Protein AF-A0A2E1J0L0-F1 (afdb_monomer_lite)

Radius of gyration: 15.28 Å; chains: 1; bounding box: 32×16×45 Å

Secondary structure (DSSP, 8-state):
-HHHHHHHHHHHHHHHHHHHHHHHGGGS-HHHHHHTTHHHHHHHHHHHHHHHHHHHHHHHHHHHH-

pLDDT: mean 96.5, std 1.78, range [90.0, 98.31]

Sequence (66 aa):
MEKFLFFNIIVSSLNIFIIVYAYSLNFFPKKWRKKVNQDSLVGLAIIFFTMLTMFAWIIYFYIKLF

Structure (mmCIF, N/CA/C/O backbone):
data_AF-A0A2E1J0L0-F1
#
_entry.id   AF-A0A2E1J0L0-F1
#
loop_
_atom_site.group_PDB
_atom_site.id
_atom_site.type_symbol
_atom_site.label_atom_id
_atom_site.label_alt_id
_atom_site.label_comp_id
_atom_site.label_asym_id
_atom_site.label_entity_id
_atom_site.label_seq_id
_atom_site.pdbx_PDB_ins_code
_atom_site.Cartn_x
_atom_site.Cartn_y
_atom_site.Cartn_z
_atom_site.occupancy
_atom_site.B_iso_or_equiv
_atom_site.auth_seq_id
_atom_site.auth_comp_id
_atom_site.auth_asym_id
_atom_site.auth_atom_id
_atom_site.pdbx_PDB_model_num
ATOM 1 N N . MET A 1 1 ? -19.933 4.042 14.458 1.00 90.00 1 MET A N 1
ATOM 2 C CA . MET A 1 1 ? -18.905 3.011 14.190 1.00 90.00 1 MET A CA 1
ATOM 3 C C . MET A 1 1 ? -18.974 2.417 12.789 1.00 90.00 1 MET A C 1
ATOM 5 O O . MET A 1 1 ? -17.925 2.283 12.179 1.00 90.00 1 MET A O 1
ATOM 9 N N . GLU A 1 2 ? -20.152 2.117 12.237 1.00 93.25 2 GLU A N 1
ATOM 10 C CA . GLU A 1 2 ? -20.277 1.495 10.901 1.00 93.25 2 GLU A CA 1
ATOM 11 C C . GLU A 1 2 ? -19.698 2.339 9.756 1.00 93.25 2 GLU A C 1
ATOM 13 O O . GLU A 1 2 ? -18.894 1.842 8.977 1.00 93.25 2 GLU A O 1
ATOM 18 N N . LYS A 1 3 ? -20.021 3.639 9.692 1.00 95.31 3 LYS A N 1
ATOM 19 C CA . LYS A 1 3 ? -19.464 4.545 8.667 1.00 95.31 3 LYS A CA 1
ATOM 20 C C . LYS A 1 3 ? -17.934 4.632 8.724 1.00 95.31 3 LYS A C 1
ATOM 22 O O . LYS A 1 3 ? -17.282 4.690 7.690 1.00 95.31 3 LYS A O 1
ATOM 27 N N . PHE A 1 4 ? -17.363 4.615 9.931 1.00 95.31 4 PHE A N 1
ATOM 28 C CA . PHE A 1 4 ? -15.914 4.676 10.121 1.00 95.31 4 PHE A CA 1
ATOM 29 C C . PHE A 1 4 ? -15.234 3.334 9.810 1.00 95.31 4 PHE A C 1
ATOM 31 O O . PHE A 1 4 ? -14.177 3.311 9.190 1.00 95.31 4 PHE A O 1
ATOM 38 N N . LEU A 1 5 ? -15.887 2.212 10.133 1.00 96.56 5 LEU A N 1
ATOM 39 C CA . LEU A 1 5 ? -15.461 0.885 9.684 1.00 96.56 5 LEU A CA 1
ATOM 40 C C . LEU A 1 5 ? -15.443 0.801 8.152 1.00 96.56 5 LEU A C 1
ATOM 42 O O . LEU A 1 5 ? -14.464 0.341 7.574 1.00 96.56 5 LEU A O 1
ATOM 46 N N . PHE A 1 6 ? -16.499 1.280 7.492 1.00 97.62 6 PHE A N 1
ATOM 47 C CA . PHE A 1 6 ? -16.579 1.309 6.033 1.00 97.62 6 PHE A CA 1
ATOM 48 C C . PHE A 1 6 ? -15.473 2.174 5.414 1.00 97.62 6 PHE A C 1
ATOM 50 O O . PHE A 1 6 ? -14.812 1.744 4.470 1.00 97.62 6 PHE A O 1
ATOM 57 N N . PHE A 1 7 ? -15.204 3.349 5.993 1.00 97.44 7 PHE A N 1
ATOM 58 C CA . PHE A 1 7 ? -14.068 4.186 5.604 1.00 97.44 7 PHE A CA 1
ATOM 59 C C . PHE A 1 7 ? -12.729 3.434 5.716 1.00 97.44 7 PHE A C 1
ATOM 61 O O . PHE A 1 7 ? -11.959 3.419 4.757 1.00 97.44 7 PHE A O 1
ATOM 68 N N . ASN A 1 8 ? -12.477 2.744 6.834 1.00 97.50 8 ASN A N 1
ATOM 69 C CA . ASN A 1 8 ? -11.254 1.956 7.021 1.00 97.50 8 ASN A CA 1
ATOM 70 C C . ASN A 1 8 ? -11.110 0.827 6.000 1.00 97.50 8 ASN A C 1
ATOM 72 O O . ASN A 1 8 ? -10.005 0.580 5.514 1.00 97.50 8 ASN A O 1
ATOM 76 N N . ILE A 1 9 ? -12.212 0.158 5.655 1.00 97.94 9 ILE A N 1
ATOM 77 C CA . ILE A 1 9 ? -12.224 -0.882 4.621 1.00 97.94 9 ILE A CA 1
ATOM 78 C C . ILE A 1 9 ? -11.830 -0.281 3.269 1.00 97.94 9 ILE A C 1
ATOM 80 O O . ILE A 1 9 ? -10.925 -0.810 2.630 1.00 97.94 9 ILE A O 1
ATOM 84 N N . ILE A 1 10 ? -12.419 0.853 2.870 1.00 98.25 10 ILE A N 1
ATOM 85 C CA . ILE A 1 10 ? -12.076 1.534 1.609 1.00 98.25 10 ILE A CA 1
ATOM 86 C C . ILE A 1 10 ? -10.592 1.909 1.569 1.00 98.25 10 ILE A C 1
ATOM 88 O O . ILE A 1 10 ? -9.904 1.609 0.593 1.00 98.25 10 ILE A O 1
ATOM 92 N N . VAL A 1 11 ? -10.088 2.544 2.631 1.00 97.75 11 VAL A N 1
ATOM 93 C CA . VAL A 1 11 ? -8.679 2.957 2.718 1.00 97.75 11 VAL A CA 1
ATOM 94 C C . VAL A 1 11 ? -7.747 1.741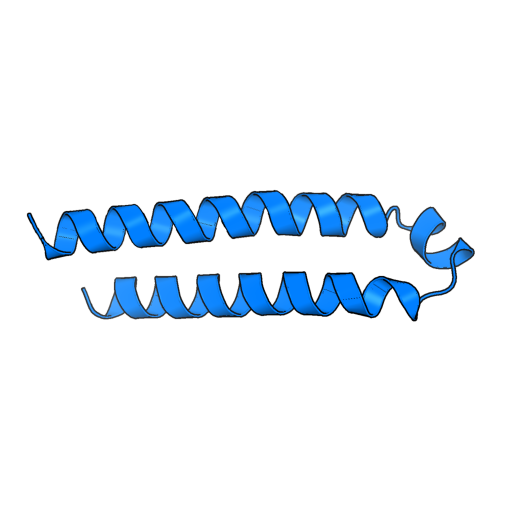 2.661 1.00 97.75 11 VAL A C 1
ATOM 96 O O . VAL A 1 11 ? -6.745 1.771 1.948 1.00 97.75 11 VAL A O 1
ATOM 99 N N . SER A 1 12 ? -8.114 0.640 3.321 1.00 98.12 12 SER A N 1
ATOM 100 C CA . SER A 1 12 ? -7.351 -0.614 3.275 1.00 98.12 12 SER A CA 1
ATOM 101 C C . SER A 1 12 ? -7.340 -1.226 1.873 1.00 98.12 12 SER A C 1
ATOM 103 O O . SER A 1 12 ? -6.282 -1.630 1.390 1.00 98.12 12 SER A O 1
ATOM 105 N N . SER A 1 13 ? -8.487 -1.258 1.188 1.00 98.31 13 SER A N 1
ATOM 106 C CA . SER A 1 13 ? -8.584 -1.736 -0.196 1.00 98.31 13 SER A CA 1
ATOM 107 C C . SER A 1 13 ? -7.730 -0.896 -1.145 1.00 98.31 13 SER A C 1
ATOM 109 O O . SER A 1 13 ? -7.034 -1.454 -1.993 1.00 98.31 13 SER A O 1
ATOM 111 N N . LEU A 1 14 ? -7.725 0.429 -0.976 1.00 98.12 14 LEU A N 1
ATOM 112 C CA . LEU A 1 14 ? -6.874 1.326 -1.755 1.00 98.12 14 LEU A CA 1
ATOM 113 C C . LEU A 1 14 ? -5.384 1.081 -1.481 1.00 98.12 14 LEU A C 1
ATOM 115 O O . LEU A 1 14 ? -4.594 1.037 -2.422 1.00 98.12 14 LEU A O 1
ATOM 119 N N . ASN A 1 15 ? -4.994 0.855 -0.225 1.00 98.25 15 ASN A N 1
ATOM 120 C CA . ASN A 1 15 ? -3.607 0.535 0.110 1.00 98.25 15 ASN A CA 1
ATOM 121 C C . ASN A 1 15 ? -3.154 -0.788 -0.534 1.00 98.25 15 ASN A C 1
ATOM 123 O O . ASN A 1 15 ? -2.092 -0.845 -1.154 1.00 98.25 15 ASN A O 1
ATOM 127 N N . ILE A 1 16 ? -3.989 -1.833 -0.472 1.00 98.06 16 ILE A N 1
ATOM 128 C CA . ILE A 1 16 ? -3.725 -3.116 -1.148 1.00 98.06 16 ILE A CA 1
ATOM 129 C C . ILE A 1 16 ? -3.590 -2.906 -2.660 1.00 98.06 16 ILE A C 1
ATOM 131 O O . ILE A 1 16 ? -2.651 -3.417 -3.268 1.00 98.06 16 ILE A O 1
ATOM 135 N N . PHE A 1 17 ? -4.485 -2.122 -3.265 1.00 97.75 17 PHE A N 1
ATOM 136 C CA . PHE A 1 17 ? -4.415 -1.794 -4.688 1.00 97.75 17 PHE A CA 1
ATOM 137 C C . PHE A 1 17 ? -3.087 -1.121 -5.060 1.00 97.75 17 PHE A C 1
ATOM 139 O O . PHE A 1 17 ? -2.457 -1.527 -6.034 1.00 97.75 17 PHE A O 1
ATOM 146 N N . ILE A 1 18 ? -2.626 -0.141 -4.277 1.00 97.6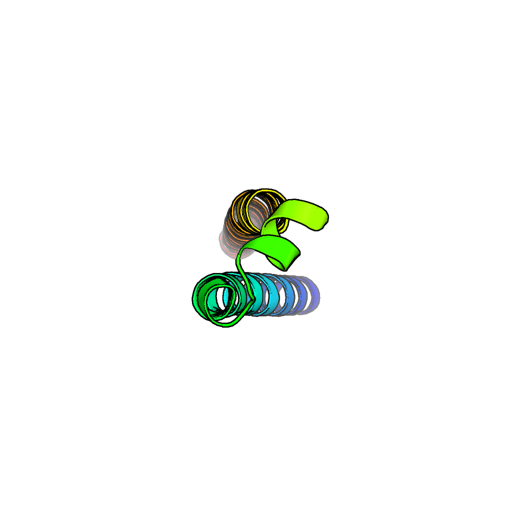2 18 ILE A N 1
ATOM 147 C CA . ILE A 1 18 ? -1.356 0.560 -4.524 1.00 97.62 18 ILE A CA 1
ATOM 148 C C . ILE A 1 18 ? -0.164 -0.403 -4.410 1.00 97.62 18 ILE A C 1
ATOM 150 O O . ILE A 1 18 ? 0.748 -0.348 -5.237 1.00 97.62 18 ILE A O 1
ATOM 154 N N . ILE A 1 19 ? -0.179 -1.320 -3.439 1.00 97.00 19 ILE A N 1
ATOM 155 C CA . ILE A 1 19 ? 0.861 -2.349 -3.288 1.00 97.00 19 ILE A CA 1
ATOM 156 C C . ILE A 1 19 ? 0.884 -3.279 -4.510 1.00 97.00 19 ILE A C 1
ATOM 158 O O . ILE A 1 19 ? 1.944 -3.505 -5.096 1.00 97.00 19 ILE A O 1
ATOM 162 N N . VAL A 1 20 ? -0.277 -3.773 -4.951 1.00 97.50 20 VAL A N 1
ATOM 163 C CA . VAL A 1 20 ? -0.395 -4.603 -6.165 1.00 97.50 20 VAL A CA 1
ATOM 164 C C . VAL A 1 20 ? 0.073 -3.832 -7.403 1.00 97.50 20 VAL A C 1
ATOM 166 O O . VAL A 1 20 ? 0.821 -4.361 -8.228 1.00 97.50 20 VAL A O 1
ATOM 169 N N . TYR A 1 21 ? -0.295 -2.555 -7.509 1.00 96.25 21 TYR A N 1
ATOM 170 C CA . TYR A 1 21 ? 0.159 -1.677 -8.581 1.00 96.25 21 TYR A CA 1
ATOM 171 C C . TYR A 1 21 ? 1.684 -1.519 -8.591 1.00 96.25 21 TYR A C 1
ATOM 173 O O . TYR A 1 21 ? 2.291 -1.529 -9.664 1.00 96.25 21 TYR A O 1
ATOM 181 N N . ALA A 1 22 ? 2.330 -1.452 -7.428 1.00 96.69 22 ALA A N 1
ATOM 182 C CA . ALA A 1 22 ? 3.784 -1.377 -7.346 1.00 96.69 22 ALA A CA 1
ATOM 183 C C . ALA A 1 22 ? 4.474 -2.626 -7.910 1.00 96.69 22 ALA A C 1
ATOM 185 O O . ALA A 1 22 ? 5.468 -2.493 -8.623 1.00 96.69 22 ALA A O 1
ATOM 186 N N . TYR A 1 23 ? 3.917 -3.824 -7.708 1.00 95.25 23 TYR A N 1
ATOM 187 C CA . TYR A 1 23 ? 4.417 -5.032 -8.381 1.00 95.25 23 TYR A CA 1
ATOM 188 C C . TYR A 1 23 ? 4.259 -4.951 -9.905 1.00 95.25 23 TYR A C 1
ATOM 190 O O . TYR A 1 23 ? 5.124 -5.416 -10.652 1.00 95.25 23 TYR A O 1
ATOM 198 N N . SER A 1 24 ? 3.193 -4.298 -10.377 1.00 94.19 24 SER A N 1
ATOM 199 C CA . SER A 1 24 ? 2.941 -4.095 -11.805 1.00 94.19 24 SER A CA 1
ATOM 200 C C . SER A 1 24 ? 3.879 -3.077 -12.472 1.00 94.19 24 SER A C 1
ATOM 202 O O . SER A 1 24 ? 3.955 -3.035 -13.702 1.00 94.19 24 SER A O 1
ATOM 204 N N . LEU A 1 25 ? 4.658 -2.292 -11.705 1.00 93.56 25 LEU A N 1
ATOM 205 C CA . LEU A 1 25 ? 5.602 -1.309 -12.259 1.00 93.56 25 LEU A CA 1
ATOM 206 C C . LEU A 1 25 ? 6.576 -1.937 -13.256 1.00 93.56 25 LEU A C 1
ATOM 208 O O . LEU A 1 25 ? 6.981 -1.288 -14.220 1.00 93.56 25 LEU A O 1
ATOM 212 N N . ASN A 1 26 ? 6.958 -3.197 -13.051 1.00 90.62 26 ASN A N 1
ATOM 213 C CA . ASN A 1 26 ? 7.893 -3.904 -13.925 1.00 90.62 26 ASN A CA 1
ATOM 214 C C . ASN A 1 26 ? 7.351 -4.189 -15.330 1.00 90.62 26 ASN A C 1
ATOM 216 O O . ASN A 1 26 ? 8.151 -4.447 -16.227 1.00 90.62 26 ASN A O 1
ATOM 220 N N . PHE A 1 27 ? 6.042 -4.060 -15.553 1.00 93.94 27 PHE A N 1
ATOM 221 C CA . PHE A 1 27 ? 5.449 -4.163 -16.887 1.00 93.94 27 PHE A CA 1
ATOM 222 C C . PHE A 1 27 ? 5.615 -2.886 -17.723 1.00 93.94 27 PHE A C 1
ATOM 224 O O . PHE A 1 27 ? 5.473 -2.927 -18.944 1.00 93.94 27 PHE A O 1
ATOM 231 N N . PHE A 1 28 ? 5.949 -1.748 -17.104 1.00 93.56 28 PHE A N 1
ATOM 232 C CA . PHE A 1 28 ? 6.126 -0.485 -17.819 1.00 93.56 28 PHE A CA 1
ATOM 233 C C . PHE A 1 28 ? 7.571 -0.304 -18.313 1.00 93.56 28 PHE A C 1
ATOM 235 O O . PHE A 1 28 ? 8.522 -0.550 -17.562 1.00 93.56 28 PHE A O 1
ATOM 242 N N . PRO A 1 29 ? 7.781 0.211 -19.542 1.00 95.94 29 PRO A N 1
ATOM 243 C CA . PRO A 1 29 ? 9.117 0.501 -20.050 1.00 95.94 29 PRO A CA 1
ATOM 244 C C . PRO A 1 29 ? 9.880 1.465 -19.132 1.00 95.94 29 PRO A C 1
ATOM 246 O O . PRO A 1 29 ? 9.364 2.519 -18.759 1.00 95.94 29 PRO A O 1
ATOM 249 N N . LYS A 1 30 ? 11.157 1.180 -18.844 1.00 94.50 30 LYS A N 1
ATOM 250 C CA . L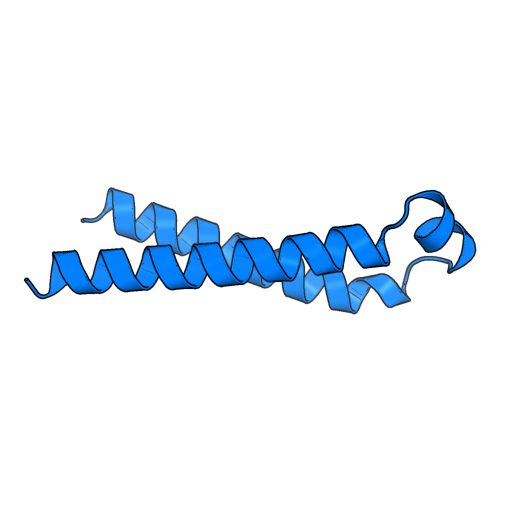YS A 1 30 ? 11.996 2.033 -17.973 1.00 94.50 30 LYS A CA 1
ATOM 251 C C . LYS A 1 30 ? 12.035 3.504 -18.421 1.00 94.50 30 LYS A C 1
ATOM 253 O O . LYS A 1 30 ? 12.057 4.398 -17.579 1.00 94.50 30 LYS A O 1
ATOM 258 N N . LYS A 1 31 ? 12.013 3.768 -19.737 1.00 95.88 31 LYS A N 1
ATOM 259 C CA . LYS A 1 31 ? 11.966 5.132 -20.302 1.00 95.88 31 LYS A CA 1
ATOM 260 C C . LYS A 1 31 ? 10.688 5.875 -19.900 1.00 95.88 31 LYS A C 1
ATOM 262 O O . LYS A 1 31 ? 10.752 7.063 -19.605 1.00 95.88 31 LYS A O 1
ATOM 267 N N . TRP A 1 32 ? 9.554 5.173 -19.859 1.00 95.25 32 TRP A N 1
ATOM 268 C CA . TRP A 1 32 ? 8.277 5.734 -19.424 1.00 95.25 32 TRP A CA 1
ATOM 269 C C . TRP A 1 32 ? 8.288 6.040 -17.927 1.00 95.25 32 TRP A C 1
ATOM 271 O O . TRP A 1 32 ? 8.042 7.182 -17.545 1.00 95.25 32 TRP A O 1
ATOM 281 N N . ARG A 1 33 ? 8.686 5.068 -17.093 1.00 95.38 33 ARG A N 1
ATOM 282 C CA . ARG A 1 33 ? 8.721 5.245 -15.630 1.00 95.38 33 ARG A CA 1
ATOM 283 C C . ARG A 1 33 ? 9.587 6.428 -15.205 1.00 95.38 33 ARG A C 1
ATOM 285 O O . ARG A 1 33 ? 9.181 7.201 -14.344 1.00 95.38 33 ARG A O 1
ATOM 292 N N . LYS A 1 34 ? 10.743 6.614 -15.856 1.00 95.19 34 LYS A N 1
ATOM 293 C CA . LYS A 1 34 ? 11.622 7.772 -15.625 1.00 95.19 34 LYS A CA 1
ATOM 294 C C . LYS A 1 34 ? 11.013 9.092 -16.097 1.00 95.19 34 LYS A C 1
ATOM 296 O O . LYS A 1 34 ? 11.169 10.091 -15.413 1.00 95.19 34 LYS A O 1
ATOM 301 N N . LYS A 1 35 ? 10.319 9.113 -17.242 1.00 96.25 35 LYS A N 1
ATOM 302 C CA . LYS A 1 35 ? 9.715 10.342 -17.788 1.00 96.25 35 LYS A CA 1
ATOM 303 C C . LYS A 1 35 ? 8.699 10.965 -16.826 1.00 96.25 35 LYS A C 1
ATOM 305 O O . LYS A 1 35 ? 8.603 12.184 -16.768 1.00 96.25 35 LYS A O 1
ATOM 310 N N . VAL A 1 36 ? 7.950 10.137 -16.101 1.00 95.31 36 VAL A N 1
ATOM 311 C CA . VAL A 1 36 ? 6.890 10.591 -15.184 1.00 95.31 36 VAL A CA 1
ATOM 312 C C . VAL A 1 36 ? 7.242 10.401 -13.704 1.00 95.31 36 VAL A C 1
ATOM 314 O O . VAL A 1 36 ? 6.367 10.537 -12.859 1.00 95.31 36 VAL A O 1
ATOM 317 N N . ASN A 1 37 ? 8.500 10.071 -13.373 1.00 95.69 37 ASN A N 1
ATOM 318 C CA . ASN A 1 37 ? 8.952 9.748 -12.008 1.00 95.69 37 ASN A CA 1
ATOM 319 C C . ASN A 1 37 ? 8.042 8.737 -11.280 1.00 95.69 37 ASN A C 1
ATOM 321 O O . ASN A 1 37 ? 7.788 8.842 -10.079 1.00 95.69 37 ASN A O 1
ATOM 325 N N . GLN A 1 38 ? 7.556 7.741 -12.024 1.00 94.75 38 GLN A N 1
ATOM 326 C CA . GLN A 1 38 ? 6.535 6.793 -11.576 1.00 94.75 38 GLN A CA 1
ATOM 327 C C . GLN A 1 38 ? 6.977 6.016 -10.331 1.00 94.75 38 GLN A C 1
ATOM 329 O O . GLN A 1 38 ? 6.191 5.846 -9.407 1.00 94.75 38 GLN A O 1
ATOM 334 N N . ASP A 1 39 ? 8.243 5.591 -10.287 1.00 94.69 39 ASP A N 1
ATOM 335 C CA . ASP A 1 39 ? 8.794 4.807 -9.177 1.00 94.69 39 ASP A CA 1
ATOM 336 C C . ASP A 1 39 ? 8.752 5.609 -7.855 1.00 94.69 39 ASP A C 1
ATOM 338 O O . ASP A 1 39 ? 8.341 5.088 -6.818 1.00 94.69 39 ASP A O 1
ATOM 342 N N . SER A 1 40 ? 9.087 6.905 -7.896 1.00 96.50 40 SER A N 1
ATOM 343 C CA . SER A 1 40 ? 9.012 7.795 -6.730 1.00 96.50 40 SER A CA 1
ATOM 344 C C . SER A 1 40 ? 7.572 8.094 -6.318 1.00 96.50 40 SER A C 1
ATOM 346 O O . SER A 1 40 ? 7.272 8.081 -5.127 1.00 96.50 40 SER A O 1
ATOM 348 N N . LEU A 1 41 ? 6.676 8.333 -7.281 1.00 96.88 41 LEU A N 1
ATOM 349 C CA . LEU A 1 41 ? 5.259 8.597 -7.006 1.00 96.88 41 LEU A CA 1
ATOM 350 C C . LEU A 1 41 ? 4.576 7.398 -6.344 1.00 96.88 41 LEU A C 1
ATOM 352 O O . LEU A 1 41 ? 3.848 7.566 -5.368 1.00 96.88 41 LEU A O 1
ATOM 356 N N . VAL A 1 42 ? 4.836 6.188 -6.842 1.00 96.94 42 VAL A N 1
ATOM 357 C CA . VAL A 1 42 ? 4.287 4.961 -6.255 1.00 96.94 42 VAL A CA 1
ATOM 358 C C . VAL A 1 42 ? 4.895 4.690 -4.886 1.00 96.94 42 VAL A C 1
ATOM 360 O O . VAL A 1 42 ? 4.156 4.366 -3.961 1.00 96.94 42 VAL A O 1
ATOM 363 N N . GLY A 1 43 ? 6.209 4.876 -4.722 1.00 97.19 43 GLY A N 1
ATOM 364 C CA . GLY A 1 43 ? 6.859 4.753 -3.415 1.00 97.19 43 GLY A CA 1
ATOM 365 C C . GLY A 1 43 ? 6.257 5.705 -2.377 1.00 97.19 43 GLY A C 1
ATOM 366 O O . GLY A 1 43 ? 5.918 5.280 -1.274 1.00 97.19 43 GLY A O 1
ATOM 367 N N . LEU A 1 44 ? 6.038 6.968 -2.756 1.00 97.94 44 LEU A N 1
ATOM 368 C CA . LEU A 1 44 ? 5.372 7.962 -1.914 1.00 97.94 44 LEU A CA 1
ATOM 369 C C . LEU A 1 44 ? 3.942 7.523 -1.565 1.00 97.94 44 LEU A C 1
ATOM 371 O O . LEU A 1 44 ? 3.565 7.539 -0.394 1.00 97.94 44 LEU A O 1
ATOM 375 N N . ALA A 1 45 ? 3.166 7.082 -2.559 1.00 97.62 45 ALA A N 1
ATOM 376 C CA . ALA A 1 45 ? 1.802 6.610 -2.351 1.00 97.62 45 ALA A CA 1
ATOM 377 C C . ALA A 1 45 ? 1.755 5.431 -1.366 1.00 97.62 45 ALA A C 1
ATOM 379 O O . ALA A 1 45 ? 0.960 5.466 -0.431 1.00 97.62 45 ALA A O 1
ATOM 380 N N . ILE A 1 46 ? 2.638 4.434 -1.501 1.00 97.94 46 ILE A N 1
ATOM 381 C CA . ILE A 1 46 ? 2.703 3.301 -0.562 1.00 97.94 46 ILE A CA 1
ATOM 382 C C . ILE A 1 46 ? 2.928 3.791 0.869 1.00 97.94 46 ILE A C 1
ATOM 384 O O . ILE A 1 46 ? 2.193 3.381 1.767 1.00 97.94 46 ILE A O 1
ATOM 388 N N . ILE A 1 47 ? 3.920 4.661 1.093 1.00 97.88 47 ILE A N 1
ATOM 389 C CA . ILE A 1 47 ? 4.260 5.147 2.439 1.00 97.88 47 ILE A CA 1
ATOM 390 C C . ILE A 1 47 ? 3.063 5.880 3.053 1.00 97.88 47 ILE A C 1
ATOM 392 O O . ILE A 1 47 ? 2.616 5.528 4.146 1.00 97.88 47 ILE A O 1
ATOM 396 N N . PHE A 1 48 ? 2.500 6.852 2.332 1.00 98.00 48 PHE A N 1
ATOM 397 C CA . PHE A 1 48 ? 1.392 7.660 2.841 1.00 98.00 48 PHE A CA 1
ATOM 398 C C . PHE A 1 48 ? 0.124 6.838 3.084 1.00 98.00 48 PHE A C 1
ATOM 400 O O . PHE A 1 48 ? -0.484 6.968 4.147 1.00 98.00 48 PHE A O 1
ATOM 407 N N . PHE A 1 49 ? -0.271 5.970 2.147 1.00 97.81 49 PHE A N 1
ATOM 408 C CA . PHE A 1 49 ? -1.485 5.164 2.305 1.00 97.81 49 PHE A CA 1
ATOM 409 C C . PHE A 1 49 ? -1.323 4.048 3.337 1.00 97.81 49 PHE A C 1
ATOM 411 O O . PHE A 1 49 ? -2.287 3.741 4.041 1.00 97.81 49 PHE A O 1
ATOM 418 N N . THR A 1 50 ? -0.117 3.505 3.518 1.00 97.81 50 THR A N 1
ATOM 419 C CA . THR A 1 50 ? 0.154 2.547 4.600 1.00 97.81 50 THR A CA 1
ATOM 420 C C . THR A 1 50 ? 0.036 3.224 5.961 1.00 97.81 50 THR A C 1
ATOM 422 O O . THR A 1 50 ? -0.689 2.726 6.823 1.00 97.81 50 THR A O 1
ATOM 425 N N . MET A 1 51 ? 0.659 4.393 6.141 1.00 98.19 51 MET A N 1
ATOM 426 C CA . MET A 1 51 ? 0.541 5.163 7.384 1.00 98.19 51 MET A CA 1
ATOM 427 C C . MET A 1 51 ? -0.909 5.570 7.662 1.00 98.19 51 MET A C 1
ATOM 429 O O . MET A 1 51 ? -1.395 5.374 8.775 1.00 98.19 51 MET A O 1
ATOM 433 N N . LEU A 1 52 ? -1.623 6.078 6.651 1.00 97.88 52 LEU A N 1
ATOM 434 C CA . LEU A 1 52 ? -3.035 6.442 6.771 1.00 97.88 52 LEU A CA 1
ATOM 435 C C . LEU A 1 52 ? -3.885 5.242 7.201 1.00 97.88 52 LEU A C 1
ATOM 437 O O . LEU A 1 52 ? -4.685 5.365 8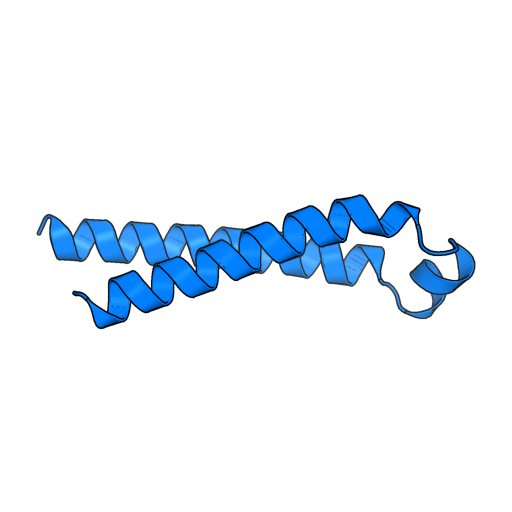.124 1.00 97.88 52 LEU A O 1
ATOM 441 N N . THR A 1 53 ? -3.682 4.082 6.570 1.00 98.06 53 THR A N 1
ATOM 442 C CA . THR A 1 53 ? -4.394 2.844 6.916 1.00 98.06 53 THR A CA 1
ATOM 443 C C . THR A 1 53 ? -4.129 2.458 8.370 1.00 98.06 53 THR A C 1
ATOM 445 O O . THR A 1 53 ? -5.071 2.191 9.114 1.00 98.06 53 THR A O 1
ATOM 448 N N . MET A 1 54 ? -2.864 2.479 8.806 1.00 98.00 54 MET A N 1
ATOM 449 C CA . MET A 1 54 ? -2.494 2.159 10.187 1.00 98.00 54 MET A CA 1
ATOM 450 C C . MET A 1 54 ? -3.158 3.102 11.194 1.00 98.00 54 MET A C 1
ATOM 452 O O . MET A 1 54 ? -3.791 2.632 12.139 1.00 98.00 54 MET A O 1
ATOM 456 N N . PHE A 1 55 ? -3.066 4.418 10.986 1.00 98.25 55 PHE A N 1
ATOM 457 C CA . PHE A 1 55 ? -3.687 5.390 11.887 1.00 98.25 55 PHE A CA 1
ATOM 458 C C . PHE A 1 55 ? -5.209 5.245 11.928 1.00 98.25 55 PHE A C 1
ATOM 460 O O . PHE A 1 55 ? -5.795 5.270 13.010 1.00 98.25 55 PHE A O 1
ATOM 467 N N . ALA A 1 56 ? -5.853 5.035 10.780 1.00 97.69 56 ALA A N 1
ATOM 468 C CA . ALA A 1 56 ? -7.301 4.897 10.706 1.00 97.69 56 ALA A CA 1
ATOM 469 C C . ALA A 1 56 ? -7.804 3.651 11.469 1.00 97.69 56 ALA A C 1
ATOM 471 O O . ALA A 1 56 ? -8.809 3.718 12.186 1.00 97.69 56 ALA A O 1
ATOM 472 N N . TRP A 1 57 ? -7.058 2.540 11.417 1.00 98.19 57 TRP A N 1
ATOM 473 C CA . TRP A 1 57 ? -7.343 1.352 12.229 1.00 98.19 57 TRP A CA 1
ATOM 474 C C . TRP A 1 57 ? -7.067 1.554 13.719 1.00 98.19 57 TRP A C 1
ATOM 476 O O . TRP A 1 57 ? -7.905 1.166 14.529 1.00 98.19 57 TRP A O 1
ATOM 486 N N . ILE A 1 58 ? -5.948 2.185 14.094 1.00 98.25 58 ILE A N 1
ATOM 487 C CA . ILE A 1 58 ? -5.633 2.486 15.503 1.00 98.25 58 ILE A CA 1
ATOM 488 C C . ILE A 1 58 ? -6.749 3.326 16.131 1.00 98.25 58 ILE A C 1
ATOM 490 O O . ILE A 1 58 ? -7.259 2.972 17.192 1.00 98.25 58 ILE A O 1
ATOM 494 N N . ILE A 1 59 ? -7.178 4.393 15.450 1.00 97.69 59 ILE A N 1
ATOM 495 C CA . ILE A 1 59 ? -8.270 5.257 15.918 1.00 97.69 59 ILE A CA 1
ATOM 496 C C . ILE A 1 59 ? -9.574 4.456 16.029 1.00 97.69 59 ILE A C 1
ATOM 498 O O . ILE A 1 59 ? -10.304 4.597 17.008 1.00 97.69 59 ILE A O 1
ATOM 502 N N . TYR A 1 60 ? -9.866 3.579 15.064 1.00 97.38 60 TYR A N 1
ATOM 503 C CA . TYR A 1 60 ? -11.071 2.748 15.110 1.00 97.38 60 TYR A CA 1
ATOM 504 C C . TYR A 1 60 ? -11.074 1.781 16.286 1.00 97.38 60 TYR A C 1
ATOM 506 O O . TYR A 1 60 ? -12.092 1.671 16.967 1.00 97.38 60 TYR A O 1
ATOM 514 N N . PHE A 1 61 ? -9.958 1.101 16.546 1.00 97.44 61 PHE A N 1
ATOM 515 C CA . PHE A 1 61 ? -9.854 0.199 17.688 1.00 97.44 61 PHE A CA 1
ATOM 516 C C . PHE A 1 61 ? -9.896 0.951 19.014 1.00 97.44 61 PHE A C 1
ATOM 518 O O . PHE A 1 61 ? -10.558 0.473 19.929 1.00 97.44 61 PHE A O 1
ATOM 525 N N . TYR A 1 62 ? -9.281 2.133 19.098 1.00 97.31 62 TYR A N 1
ATOM 526 C CA . TYR A 1 62 ? -9.371 2.985 20.281 1.00 97.31 62 TYR A CA 1
ATOM 527 C C . TYR A 1 62 ? -10.831 3.332 20.609 1.00 97.31 62 TYR A C 1
ATOM 529 O O . TYR A 1 62 ? -11.290 2.987 21.688 1.00 97.31 62 TYR A O 1
ATOM 537 N N . ILE A 1 63 ? -11.586 3.886 19.649 1.00 95.94 63 ILE A N 1
ATOM 538 C CA . ILE A 1 63 ? -13.006 4.261 19.835 1.00 95.94 63 ILE A CA 1
ATOM 539 C C . ILE A 1 63 ? -13.912 3.031 20.049 1.00 95.94 63 ILE A C 1
ATOM 541 O O . ILE A 1 63 ? -15.009 3.131 20.587 1.00 95.94 63 ILE A O 1
ATOM 545 N N . LYS A 1 64 ? -13.515 1.852 19.555 1.00 95.44 64 LYS A N 1
ATOM 546 C CA . LYS A 1 64 ? -14.297 0.620 19.739 1.00 95.44 64 LYS A CA 1
ATOM 547 C C . LYS A 1 64 ? -14.120 0.019 21.135 1.00 95.44 64 LYS A C 1
ATOM 549 O O . LYS A 1 64 ? -15.039 -0.646 21.607 1.00 95.44 64 LYS A O 1
ATOM 554 N N . LEU A 1 65 ? -12.935 0.162 21.726 1.00 95.88 65 LEU A N 1
ATOM 555 C CA . LEU A 1 65 ? -12.570 -0.457 23.002 1.00 95.88 65 LEU A CA 1
ATOM 556 C C . LEU A 1 65 ? -12.811 0.461 24.207 1.00 95.88 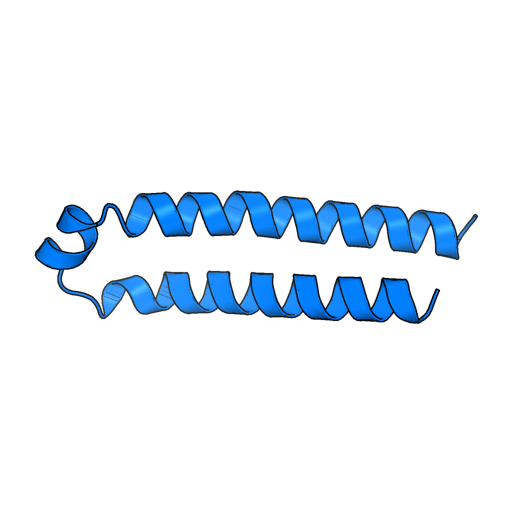65 LEU A C 1
ATOM 558 O O . LEU A 1 65 ? -13.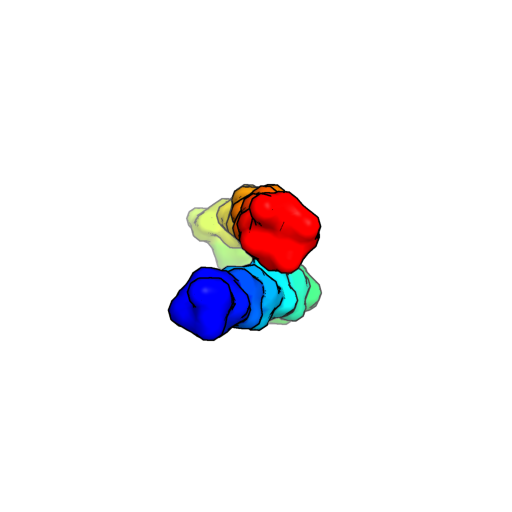079 -0.059 25.289 1.00 95.88 65 LEU A O 1
ATOM 562 N N . PHE A 1 66 ? -12.700 1.777 24.020 1.00 94.44 66 PHE A N 1
ATOM 563 C CA . PHE A 1 66 ? -12.863 2.813 25.043 1.00 94.44 66 PHE A CA 1
ATOM 564 C C . PHE A 1 66 ? -13.992 3.769 24.658 1.00 94.44 66 PHE A C 1
ATOM 566 O O . PHE A 1 66 ? -14.732 4.180 25.578 1.00 94.44 66 PHE A O 1
#

Foldseek 3Di:
DVVLVVVLVVLVVVLVVLVVVLVVPVVDDPVVCVVVVVNVVSVVVNVVSVVVSVVSVVVVVVVVVD